Protein AF-A0A9D5IB45-F1 (afdb_monomer_lite)

Structure (mmCIF, N/CA/C/O backbone):
data_AF-A0A9D5IB45-F1
#
_entry.id   AF-A0A9D5IB45-F1
#
loop_
_atom_site.group_PDB
_atom_site.id
_atom_site.type_symbol
_atom_site.label_atom_id
_atom_site.label_alt_id
_atom_site.label_comp_id
_atom_site.label_asym_id
_atom_site.label_entity_id
_atom_site.label_seq_id
_atom_site.pdbx_PDB_ins_code
_atom_site.Cartn_x
_atom_site.Cartn_y
_atom_site.Cartn_z
_atom_site.occupancy
_atom_site.B_iso_or_equiv
_atom_site.auth_seq_id
_atom_site.auth_comp_id
_atom_site.auth_asym_id
_atom_site.auth_atom_id
_atom_site.pdbx_PDB_model_num
ATOM 1 N N . MET A 1 1 ? -1.161 20.428 18.741 1.00 60.25 1 MET A N 1
ATOM 2 C CA . MET A 1 1 ? -1.478 19.067 18.286 1.00 60.25 1 MET A CA 1
ATOM 3 C C . MET A 1 1 ? -0.237 18.503 17.631 1.00 60.25 1 MET A C 1
ATOM 5 O O . MET A 1 1 ? 0.304 19.122 16.720 1.00 60.25 1 MET A O 1
ATOM 9 N N . THR A 1 2 ? 0.281 17.414 18.176 1.00 88.25 2 THR A N 1
ATOM 10 C CA . THR A 1 2 ? 1.472 16.730 17.669 1.00 88.25 2 THR A CA 1
ATOM 11 C C . THR A 1 2 ? 1.077 15.683 16.629 1.00 88.25 2 THR A C 1
ATOM 13 O O . THR A 1 2 ? -0.050 15.193 16.633 1.00 88.25 2 THR A O 1
ATOM 16 N N . ALA A 1 3 ? 2.013 15.290 15.760 1.00 81.81 3 ALA A N 1
ATOM 17 C CA . ALA A 1 3 ? 1.779 14.216 14.789 1.00 81.81 3 ALA A CA 1
ATOM 18 C C . ALA A 1 3 ? 1.334 12.901 15.462 1.00 81.81 3 ALA A C 1
ATOM 20 O O . ALA A 1 3 ? 0.520 12.164 14.917 1.00 81.81 3 ALA A O 1
ATOM 21 N N . LYS A 1 4 ? 1.819 12.640 16.684 1.00 82.81 4 LYS A N 1
ATOM 22 C CA . LYS A 1 4 ? 1.454 11.463 17.481 1.00 82.81 4 LYS A CA 1
ATOM 23 C C . LYS A 1 4 ? 0.012 11.517 17.993 1.00 82.81 4 LYS A C 1
ATOM 25 O O . LYS A 1 4 ? -0.650 10.487 18.040 1.00 82.81 4 LYS A O 1
ATOM 30 N N . GLU A 1 5 ? -0.463 12.698 18.379 1.00 86.19 5 GLU A N 1
ATOM 31 C CA . GLU A 1 5 ? -1.850 12.902 18.819 1.00 86.19 5 GLU A CA 1
ATOM 32 C C . GLU A 1 5 ? -2.821 12.771 17.643 1.00 86.19 5 GLU A C 1
ATOM 34 O O . GLU A 1 5 ? -3.787 12.024 17.745 1.00 86.19 5 GLU A O 1
ATOM 39 N N . ALA A 1 6 ? -2.505 13.392 16.503 1.00 83.94 6 ALA A N 1
ATOM 40 C CA . ALA A 1 6 ? -3.321 13.293 15.293 1.00 83.94 6 ALA A CA 1
ATOM 41 C C . ALA A 1 6 ? -3.414 11.850 14.762 1.00 83.94 6 ALA A C 1
ATOM 43 O O . ALA A 1 6 ? -4.477 11.407 14.335 1.00 83.94 6 ALA A O 1
ATOM 44 N N . LEU A 1 7 ? -2.310 11.094 14.823 1.00 81.25 7 LEU A N 1
ATOM 45 C CA . LEU A 1 7 ? -2.303 9.684 14.433 1.00 81.25 7 LEU A CA 1
ATOM 46 C C . LEU A 1 7 ? -3.177 8.832 15.361 1.00 81.25 7 LEU A C 1
ATOM 48 O O . LEU A 1 7 ? -3.911 7.970 14.889 1.00 81.25 7 LEU A O 1
ATOM 52 N N . ARG A 1 8 ? -3.118 9.082 16.674 1.00 88.12 8 ARG A N 1
ATOM 53 C CA . ARG A 1 8 ? -3.918 8.341 17.653 1.00 88.12 8 ARG A CA 1
ATOM 54 C C . ARG A 1 8 ? -5.411 8.607 17.476 1.00 88.12 8 ARG A C 1
ATOM 56 O O . ARG A 1 8 ? -6.165 7.651 17.381 1.00 88.12 8 ARG A O 1
ATOM 63 N N . GLU A 1 9 ? -5.815 9.868 17.332 1.00 90.06 9 GLU A N 1
ATOM 64 C CA . GLU A 1 9 ? -7.216 10.215 17.050 1.00 90.06 9 GLU A CA 1
ATOM 65 C C . GLU A 1 9 ? -7.720 9.552 15.765 1.00 90.06 9 GLU A C 1
ATOM 67 O O . GLU A 1 9 ? -8.864 9.103 15.699 1.00 90.06 9 GLU A O 1
ATOM 72 N N . ARG A 1 10 ? -6.861 9.448 14.743 1.00 86.62 10 ARG A N 1
ATOM 73 C CA . ARG A 1 10 ? -7.235 8.791 13.494 1.00 86.62 10 ARG A CA 1
ATOM 74 C C . ARG A 1 10 ? -7.443 7.291 13.673 1.00 86.62 10 ARG A C 1
ATOM 76 O O . ARG A 1 10 ? -8.429 6.786 13.151 1.00 86.62 10 ARG A O 1
ATOM 83 N N . ILE A 1 11 ? -6.567 6.613 14.413 1.00 85.88 11 ILE A N 1
ATOM 84 C CA . ILE A 1 11 ? -6.691 5.178 14.713 1.00 85.88 11 ILE A CA 1
ATOM 85 C C . ILE A 1 11 ? -7.944 4.906 15.550 1.00 85.88 11 ILE A C 1
ATOM 87 O O . ILE A 1 11 ? -8.712 4.012 15.215 1.00 85.88 11 ILE A O 1
ATOM 91 N N . ASP A 1 12 ? -8.194 5.718 16.577 1.00 90.44 12 ASP A N 1
ATOM 92 C CA . ASP A 1 12 ? -9.356 5.562 17.461 1.00 90.44 12 ASP A CA 1
ATOM 93 C C . ASP A 1 12 ? -10.693 5.817 16.731 1.00 90.44 12 ASP A C 1
ATOM 95 O O . ASP A 1 12 ? -11.752 5.427 17.219 1.00 90.44 12 ASP A O 1
ATOM 99 N N . SER A 1 13 ? -10.655 6.470 15.562 1.00 92.69 13 SER A N 1
ATOM 100 C CA . SER A 1 13 ? -11.828 6.717 14.713 1.00 92.69 13 SER A CA 1
ATOM 101 C C . SER A 1 13 ? -12.156 5.588 13.732 1.00 92.69 13 SER A C 1
ATOM 103 O O . SER A 1 13 ? -13.189 5.673 13.069 1.00 92.69 13 SER A O 1
ATOM 105 N N . LEU A 1 14 ? -11.288 4.579 13.601 1.00 92.94 14 LEU A N 1
ATOM 106 C CA . LEU A 1 14 ? -11.482 3.484 12.651 1.00 92.94 14 LEU A CA 1
ATOM 107 C C . LEU A 1 14 ? -12.487 2.465 13.183 1.00 92.94 14 LEU A C 1
ATOM 109 O O . LEU A 1 14 ? -12.486 2.104 14.361 1.00 92.94 14 LEU A O 1
ATOM 113 N N . THR A 1 15 ? -13.327 1.969 12.285 1.00 94.31 15 THR A N 1
ATOM 114 C CA . THR A 1 15 ? -14.118 0.762 12.520 1.00 94.31 15 THR A CA 1
ATOM 115 C C . THR A 1 15 ? -13.231 -0.487 12.511 1.00 94.31 15 THR A C 1
ATOM 117 O O . THR A 1 15 ? -12.082 -0.452 12.076 1.00 94.31 15 THR A O 1
ATOM 120 N N . GLU A 1 16 ? -13.765 -1.612 12.989 1.00 90.31 16 GLU A N 1
ATOM 121 C CA . GLU A 1 16 ? -13.049 -2.896 12.986 1.00 90.31 16 GLU A CA 1
ATOM 122 C C . GLU A 1 16 ? -12.673 -3.348 11.563 1.00 90.31 16 GLU A C 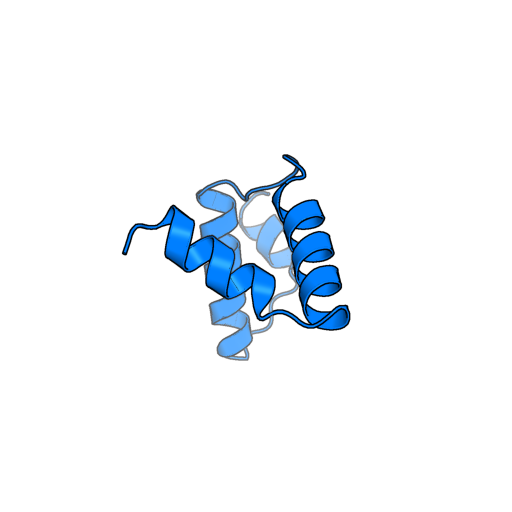1
ATOM 124 O O . GLU A 1 16 ? -11.569 -3.842 11.355 1.00 90.31 16 GLU A O 1
ATOM 129 N N . GLU A 1 17 ? -13.545 -3.097 10.581 1.00 91.75 17 GLU A N 1
ATOM 130 C CA . GLU A 1 17 ? -13.300 -3.372 9.157 1.00 91.75 17 GLU A CA 1
ATOM 131 C C . GLU A 1 17 ? -12.179 -2.483 8.595 1.00 91.75 17 GLU A C 1
ATOM 133 O O . GLU A 1 17 ? -11.204 -2.988 8.050 1.00 91.75 17 GLU A O 1
ATOM 138 N N . GLU A 1 18 ? -12.240 -1.168 8.821 1.00 88.94 18 GLU A N 1
ATOM 139 C CA .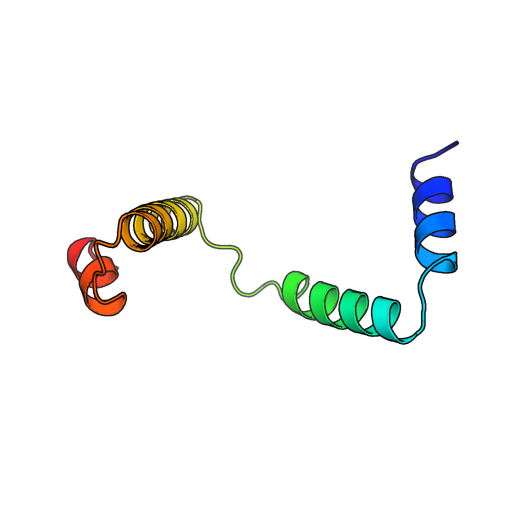 GLU A 1 18 ? -11.191 -0.243 8.364 1.00 88.94 18 GLU A CA 1
ATOM 140 C C . GLU A 1 18 ? -9.837 -0.496 9.048 1.00 88.94 18 GLU A C 1
ATOM 142 O O . GLU A 1 18 ? -8.782 -0.263 8.456 1.00 88.94 18 GLU A O 1
ATOM 147 N N . ALA A 1 19 ? -9.849 -0.948 10.305 1.00 88.62 19 ALA A N 1
ATOM 148 C CA . ALA A 1 19 ? -8.642 -1.328 11.025 1.00 88.62 19 ALA A CA 1
ATOM 149 C C . ALA A 1 19 ? -8.033 -2.623 10.467 1.00 88.62 19 ALA A C 1
ATOM 151 O O . ALA A 1 19 ? -6.810 -2.702 10.357 1.00 88.62 19 ALA A O 1
ATOM 152 N N . ALA A 1 20 ? -8.862 -3.604 10.093 1.00 87.25 20 ALA A N 1
ATOM 153 C CA . ALA A 1 20 ? -8.414 -4.830 9.437 1.00 87.25 20 ALA A CA 1
ATOM 154 C C . ALA A 1 20 ? -7.796 -4.530 8.062 1.00 87.25 20 ALA A C 1
ATOM 156 O O . ALA A 1 20 ? -6.655 -4.914 7.823 1.00 87.25 20 ALA A O 1
ATOM 157 N N . ASP A 1 21 ? -8.469 -3.734 7.227 1.00 86.31 21 ASP A N 1
ATOM 158 C CA . ASP A 1 21 ? -7.945 -3.303 5.923 1.00 86.31 21 ASP A CA 1
ATOM 159 C C . ASP A 1 21 ? -6.605 -2.561 6.054 1.00 86.31 21 ASP A C 1
ATOM 161 O O . ASP A 1 21 ? -5.685 -2.731 5.247 1.00 86.31 21 ASP A O 1
ATOM 165 N N . LEU A 1 22 ? -6.481 -1.710 7.079 1.00 87.62 22 LEU A N 1
ATOM 166 C CA . LEU A 1 22 ? -5.243 -0.990 7.350 1.00 87.62 22 LEU A CA 1
ATOM 167 C C . LEU A 1 22 ? -4.121 -1.937 7.791 1.00 87.62 22 LEU A C 1
ATOM 169 O O . LEU A 1 22 ? -2.980 -1.740 7.378 1.00 87.62 22 LEU A O 1
ATOM 173 N N . LEU A 1 23 ? -4.423 -2.937 8.621 1.00 87.06 23 LEU A N 1
ATOM 174 C CA . LEU A 1 23 ? -3.447 -3.937 9.054 1.00 87.06 23 LEU A CA 1
ATOM 175 C C . LEU A 1 23 ? -2.987 -4.814 7.891 1.00 87.06 23 LEU A C 1
ATOM 177 O O . LEU A 1 23 ? -1.781 -4.960 7.726 1.00 87.06 23 LEU A O 1
ATOM 181 N N . ASP A 1 24 ? -3.902 -5.298 7.053 1.00 84.62 24 ASP A N 1
ATOM 182 C CA . ASP A 1 24 ? -3.580 -6.098 5.864 1.00 84.62 24 ASP A CA 1
ATOM 183 C C . ASP A 1 24 ? -2.668 -5.319 4.910 1.00 84.62 24 ASP A C 1
ATOM 185 O O . ASP A 1 24 ? -1.659 -5.821 4.408 1.00 84.62 24 ASP A O 1
ATOM 189 N N . ARG A 1 25 ? -2.986 -4.040 4.694 1.00 81.00 25 ARG A N 1
ATOM 190 C CA . ARG A 1 25 ? -2.169 -3.158 3.866 1.00 81.00 25 ARG A CA 1
ATOM 191 C C . ARG A 1 25 ? -0.796 -2.895 4.479 1.00 81.00 25 ARG A C 1
ATOM 193 O O . ARG A 1 25 ? 0.191 -2.869 3.749 1.00 81.00 25 ARG A O 1
ATOM 200 N N . LEU A 1 26 ? -0.719 -2.679 5.791 1.00 82.56 26 LEU A N 1
ATOM 201 C CA . LEU A 1 26 ? 0.556 -2.492 6.482 1.00 82.56 26 LEU A CA 1
ATOM 202 C C . LEU A 1 26 ? 1.394 -3.764 6.451 1.00 82.56 26 LEU A C 1
ATOM 204 O O . LEU A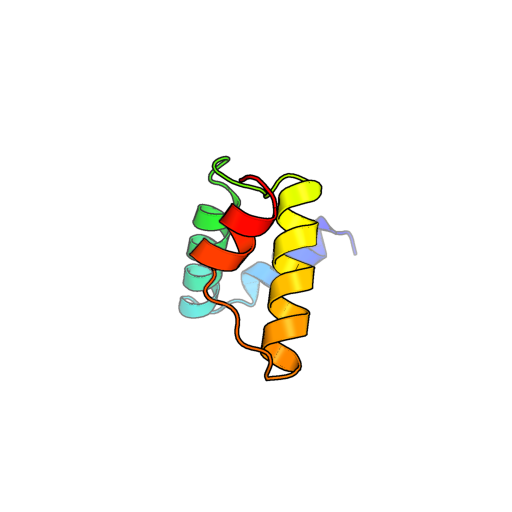 1 26 ? 2.596 -3.661 6.259 1.00 82.56 26 LEU A O 1
ATOM 208 N N . GLU A 1 27 ? 0.788 -4.939 6.605 1.00 78.12 27 GLU A N 1
ATOM 209 C CA . GLU A 1 27 ? 1.478 -6.221 6.483 1.00 78.12 27 GLU A CA 1
ATOM 210 C C . GLU A 1 27 ? 2.100 -6.343 5.089 1.00 78.12 27 GLU A C 1
ATOM 212 O O . GLU A 1 27 ? 3.313 -6.520 4.991 1.00 78.12 27 GLU A O 1
ATOM 217 N N . TRP A 1 28 ? 1.312 -6.080 4.040 1.00 73.25 28 TRP A N 1
ATOM 218 C CA . TRP A 1 28 ? 1.764 -6.065 2.646 1.00 73.25 28 TRP A CA 1
ATOM 219 C C . TRP A 1 28 ? 2.881 -5.045 2.367 1.00 73.25 28 TRP A C 1
ATOM 221 O O . TRP A 1 28 ? 3.855 -5.353 1.682 1.00 73.25 28 TRP A O 1
ATOM 231 N N . GLU A 1 29 ? 2.760 -3.821 2.888 1.00 68.19 29 GLU A N 1
ATOM 232 C CA . GLU A 1 29 ? 3.763 -2.759 2.718 1.00 68.19 29 GLU A CA 1
ATOM 233 C C . GLU A 1 29 ? 5.006 -2.959 3.617 1.00 68.19 29 GLU A C 1
ATOM 235 O O . GLU A 1 29 ? 6.059 -2.385 3.336 1.00 68.19 29 GLU A O 1
ATOM 240 N N . SER A 1 30 ? 4.902 -3.746 4.698 1.00 65.44 30 SER A N 1
ATOM 241 C CA . SER A 1 30 ? 5.984 -4.015 5.665 1.00 65.44 30 SER A CA 1
ATOM 242 C C . SER A 1 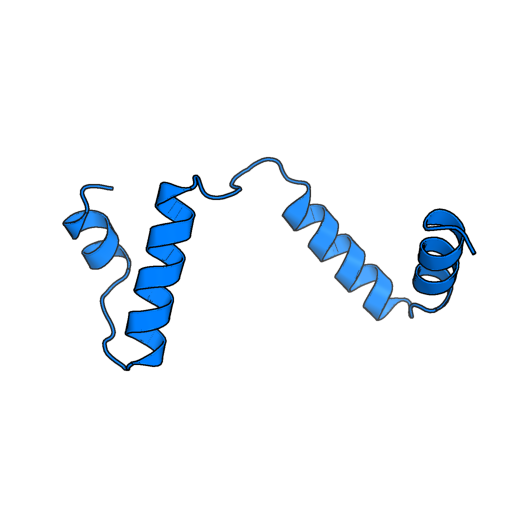30 ? 6.853 -5.217 5.313 1.00 65.44 30 SER A C 1
ATOM 244 O O . SER A 1 30 ? 7.984 -5.314 5.795 1.00 65.44 30 SER A O 1
ATOM 246 N N . THR A 1 31 ? 6.355 -6.124 4.474 1.00 63.53 31 THR A N 1
ATOM 247 C CA . THR A 1 31 ? 7.185 -7.135 3.829 1.00 63.53 31 THR A CA 1
ATOM 248 C C . THR A 1 31 ? 8.236 -6.429 2.970 1.00 63.53 31 THR A C 1
ATOM 250 O O . THR A 1 31 ? 7.918 -5.814 1.961 1.00 63.53 31 THR A O 1
ATOM 253 N N . GLU A 1 32 ? 9.508 -6.505 3.382 1.00 55.38 32 GLU A N 1
ATOM 254 C CA . GLU A 1 32 ? 10.677 -5.927 2.684 1.00 55.38 32 GLU A CA 1
ATOM 255 C C . GLU A 1 32 ? 10.866 -6.439 1.240 1.00 55.38 32 GLU A C 1
ATOM 257 O O . GLU A 1 32 ? 11.720 -5.932 0.506 1.00 55.38 32 GLU A O 1
ATOM 262 N N . GLU A 1 33 ? 10.084 -7.428 0.808 1.00 59.19 33 GLU A N 1
ATOM 263 C CA . GLU A 1 33 ? 10.079 -7.906 -0.567 1.00 59.19 33 GLU A CA 1
ATOM 264 C C . GLU A 1 33 ? 9.290 -6.943 -1.472 1.00 59.19 33 GLU A C 1
ATOM 266 O O . GLU A 1 33 ? 8.067 -6.943 -1.534 1.00 59.19 33 GLU A O 1
ATOM 271 N N . GLU A 1 34 ? 10.070 -6.162 -2.227 1.00 58.47 34 GLU A N 1
ATOM 272 C CA . GLU A 1 34 ? 9.715 -5.553 -3.517 1.00 58.47 34 GLU A CA 1
ATOM 273 C C . GLU A 1 34 ? 9.101 -4.146 -3.505 1.00 58.47 34 GLU A C 1
ATOM 275 O O . GLU A 1 34 ? 8.200 -3.823 -4.278 1.00 58.47 34 GLU A O 1
ATOM 280 N N . CYS A 1 35 ? 9.716 -3.212 -2.770 1.00 64.06 35 CYS A N 1
ATOM 281 C CA . CYS A 1 35 ? 9.740 -1.840 -3.287 1.00 64.06 35 CYS A CA 1
ATOM 282 C C . CYS A 1 35 ? 10.434 -1.853 -4.663 1.00 64.06 35 CYS A C 1
ATOM 284 O O . CYS A 1 35 ? 11.620 -2.199 -4.730 1.00 64.06 35 CYS A O 1
ATOM 286 N N . PRO A 1 36 ? 9.750 -1.477 -5.763 1.00 67.75 36 PRO A N 1
ATOM 287 C CA . PRO A 1 36 ? 10.374 -1.472 -7.071 1.00 67.75 36 PRO A CA 1
ATOM 288 C C . PRO A 1 36 ? 11.577 -0.531 -7.047 1.00 67.75 36 PRO A C 1
ATOM 290 O O . PRO A 1 36 ? 11.511 0.592 -6.539 1.00 67.75 36 PRO A O 1
ATOM 293 N N . THR A 1 37 ? 12.687 -0.976 -7.630 1.00 83.00 37 THR A N 1
ATOM 294 C CA . THR A 1 37 ? 13.826 -0.095 -7.894 1.00 83.00 37 THR A CA 1
ATOM 295 C C . THR A 1 37 ? 13.352 1.149 -8.661 1.00 83.00 37 THR A C 1
ATOM 297 O O . THR A 1 37 ? 12.348 1.089 -9.377 1.00 83.00 37 THR A O 1
ATOM 300 N N . PRO A 1 38 ? 14.076 2.281 -8.610 1.00 82.62 38 PRO A N 1
ATOM 301 C CA . PRO A 1 38 ? 13.703 3.473 -9.377 1.00 82.62 38 PRO A CA 1
ATOM 302 C C . PRO A 1 38 ? 13.470 3.198 -10.873 1.00 82.62 38 PRO A C 1
ATOM 304 O O . PRO A 1 38 ? 12.629 3.839 -11.504 1.00 82.62 38 PRO A O 1
ATOM 307 N N . GLN A 1 39 ? 14.183 2.217 -11.436 1.00 83.12 39 GLN A N 1
ATOM 308 C CA . GLN A 1 39 ? 13.979 1.754 -12.805 1.00 83.12 39 GLN A CA 1
ATOM 309 C C . GLN A 1 39 ? 12.643 1.014 -12.966 1.00 83.12 39 GLN A C 1
ATOM 311 O O . GLN A 1 39 ? 11.866 1.375 -13.844 1.00 83.12 39 GLN A O 1
ATOM 316 N N . GLN A 1 40 ? 12.338 0.042 -12.102 1.00 82.19 40 GLN A N 1
ATOM 317 C CA . GLN A 1 40 ? 11.051 -0.670 -12.100 1.00 82.19 40 GLN A CA 1
ATOM 318 C C . GLN A 1 40 ? 9.865 0.276 -11.873 1.00 82.19 40 GLN A C 1
ATOM 320 O O . GLN A 1 40 ? 8.865 0.186 -12.577 1.00 82.19 40 GLN A O 1
ATOM 325 N N . ALA A 1 41 ? 9.992 1.250 -10.971 1.00 83.31 41 ALA A N 1
ATOM 326 C CA . ALA A 1 41 ? 8.953 2.247 -10.726 1.00 83.31 41 ALA A CA 1
ATOM 327 C C . ALA A 1 41 ? 8.662 3.097 -11.976 1.00 83.31 41 ALA A C 1
ATOM 329 O O . ALA A 1 41 ? 7.504 3.356 -12.307 1.00 83.31 41 ALA A O 1
ATOM 330 N N . ARG A 1 42 ? 9.708 3.490 -12.716 1.00 85.88 42 ARG A N 1
ATOM 331 C CA . ARG A 1 42 ? 9.562 4.213 -13.987 1.00 85.88 42 ARG A CA 1
ATOM 332 C C . ARG A 1 42 ? 8.844 3.372 -15.045 1.00 85.88 42 ARG A C 1
ATOM 334 O O . ARG A 1 42 ? 8.010 3.894 -15.775 1.00 85.88 42 ARG A O 1
ATOM 341 N N . LEU A 1 43 ? 9.143 2.083 -15.108 1.00 84.94 43 LEU A N 1
ATOM 342 C CA . LEU A 1 43 ? 8.536 1.154 -16.060 1.00 84.94 43 LEU A CA 1
ATOM 343 C C . LEU A 1 43 ? 7.059 0.914 -15.778 1.00 84.94 43 LEU A C 1
ATOM 345 O O . LEU A 1 43 ? 6.254 0.930 -16.703 1.00 84.94 43 LEU A O 1
ATOM 349 N N . LEU A 1 44 ? 6.700 0.771 -14.502 1.00 84.56 44 LEU A N 1
ATOM 350 C CA . LEU A 1 44 ? 5.305 0.696 -14.071 1.00 84.56 44 LEU A CA 1
ATOM 351 C C . LEU A 1 44 ? 4.535 1.968 -14.451 1.00 84.56 44 LEU A C 1
ATOM 353 O O . LEU A 1 44 ? 3.401 1.886 -14.918 1.00 84.56 44 LEU A O 1
ATOM 357 N N . ALA A 1 45 ? 5.155 3.144 -14.305 1.00 86.00 45 ALA A N 1
ATOM 358 C CA . ALA A 1 45 ? 4.548 4.407 -14.718 1.00 86.00 45 ALA A CA 1
ATOM 359 C C . ALA A 1 45 ? 4.365 4.506 -16.246 1.00 86.00 45 ALA A C 1
ATOM 361 O O . ALA A 1 45 ? 3.324 4.977 -16.702 1.00 86.00 45 ALA A O 1
ATOM 362 N N . GLU A 1 46 ? 5.343 4.044 -17.033 1.00 85.44 46 GLU A N 1
ATOM 363 C CA . GLU A 1 46 ? 5.263 3.997 -18.502 1.00 85.44 46 GLU A CA 1
ATOM 364 C C . GLU A 1 46 ? 4.153 3.034 -18.968 1.00 85.44 46 GLU A C 1
ATOM 366 O O . GLU A 1 46 ? 3.282 3.442 -19.734 1.00 85.44 46 GLU A O 1
ATOM 371 N N . GLY A 1 47 ? 4.098 1.812 -18.426 1.00 82.50 47 GLY A N 1
ATOM 372 C CA . GLY A 1 47 ? 3.038 0.848 -18.742 1.00 82.50 47 GLY A CA 1
ATOM 373 C C . GLY A 1 47 ? 1.644 1.329 -18.322 1.00 82.50 47 GLY A C 1
ATOM 374 O O . GLY A 1 47 ? 0.666 1.120 -19.040 1.00 82.50 47 GLY A O 1
ATOM 375 N N . LYS A 1 48 ? 1.534 2.053 -17.198 1.00 83.12 48 LYS A N 1
ATOM 376 C CA . LYS A 1 48 ? 0.271 2.684 -16.791 1.00 83.12 48 LYS A CA 1
ATOM 377 C C . LYS A 1 48 ? -0.192 3.748 -17.789 1.00 83.12 48 LYS A C 1
ATOM 379 O O . LYS A 1 48 ? -1.378 3.796 -18.106 1.00 83.12 48 LYS A O 1
ATOM 384 N N . ALA A 1 49 ? 0.717 4.584 -18.287 1.00 84.19 49 ALA A N 1
ATOM 385 C CA . ALA A 1 49 ? 0.379 5.601 -19.279 1.00 84.19 49 ALA A CA 1
ATOM 386 C C . ALA A 1 49 ? -0.081 4.979 -20.611 1.00 84.19 49 ALA A C 1
ATOM 388 O O . ALA A 1 49 ? -1.028 5.472 -21.221 1.00 84.19 49 ALA A O 1
ATOM 389 N N . GLU A 1 50 ? 0.549 3.882 -21.034 1.00 81.25 50 GLU A N 1
ATOM 390 C CA . GLU A 1 50 ? 0.167 3.117 -22.228 1.00 81.25 50 GLU A CA 1
ATOM 391 C C . GLU A 1 50 ? -1.222 2.468 -22.067 1.00 81.25 50 GLU A C 1
ATOM 393 O O . GLU A 1 50 ? -2.079 2.613 -22.944 1.00 81.25 50 GLU A O 1
ATOM 398 N N . PHE A 1 51 ? -1.497 1.859 -20.906 1.00 78.31 51 PHE A N 1
ATOM 399 C CA . PHE A 1 51 ? -2.822 1.332 -20.556 1.00 78.31 51 PHE A CA 1
ATOM 400 C C . PHE A 1 51 ? -3.898 2.427 -20.576 1.00 78.31 51 PHE A C 1
ATOM 402 O O . PHE A 1 51 ? -4.933 2.263 -21.225 1.00 78.31 51 PHE A O 1
ATOM 409 N N . ASP A 1 52 ? -3.648 3.560 -19.910 1.00 80.38 52 ASP A N 1
ATOM 410 C CA . ASP A 1 52 ? -4.590 4.684 -19.833 1.00 80.38 52 ASP A CA 1
ATOM 411 C C . ASP A 1 52 ? -4.850 5.301 -21.229 1.00 80.38 52 ASP A C 1
ATOM 413 O O . ASP A 1 52 ? -5.936 5.819 -21.494 1.00 80.38 52 ASP A O 1
ATOM 417 N N . ALA A 1 53 ? -3.885 5.199 -22.151 1.00 84.38 53 ALA A N 1
ATOM 418 C CA . ALA A 1 53 ? -4.010 5.612 -23.551 1.00 84.38 53 ALA A CA 1
ATOM 419 C C . ALA A 1 53 ? -4.692 4.567 -24.462 1.00 84.38 53 ALA A C 1
ATOM 421 O O . ALA A 1 53 ? -4.862 4.817 -25.659 1.00 84.38 53 ALA A O 1
ATOM 422 N N . GLY A 1 54 ? -5.077 3.398 -23.936 1.00 81.69 54 GLY A N 1
ATOM 423 C CA . GLY A 1 54 ? -5.648 2.290 -24.712 1.00 81.69 54 GLY A CA 1
ATOM 424 C C . GLY A 1 54 ? -4.636 1.578 -25.618 1.00 81.69 54 GLY A C 1
ATOM 425 O O . GLY A 1 54 ? -5.022 0.819 -26.508 1.00 81.69 54 GLY A O 1
ATOM 426 N N . GLN A 1 55 ? -3.344 1.822 -25.407 1.00 73.19 55 GLN A N 1
ATOM 427 C CA . GLN A 1 55 ? -2.233 1.189 -26.103 1.00 73.19 55 GLN A CA 1
ATOM 428 C C . GLN A 1 55 ? -1.775 0.004 -25.253 1.00 73.19 55 GLN A C 1
ATOM 430 O O . GLN A 1 55 ? -0.802 0.083 -24.517 1.00 73.19 55 GLN A O 1
ATOM 435 N N . TYR A 1 56 ? -2.539 -1.087 -25.274 1.00 63.12 56 TYR A N 1
ATOM 436 C CA . TYR A 1 56 ? -2.196 -2.263 -24.480 1.00 63.12 56 TYR A CA 1
ATOM 437 C C . TYR A 1 56 ? -0.963 -2.951 -25.072 1.00 63.12 56 TYR A C 1
ATOM 439 O O . TYR A 1 56 ? -0.973 -3.340 -26.241 1.00 63.12 56 TYR A O 1
ATOM 447 N N . VAL A 1 57 ? 0.070 -3.138 -24.258 1.00 62.12 57 VAL A N 1
ATOM 448 C CA . VAL A 1 57 ? 1.201 -4.024 -24.549 1.00 62.12 57 VAL A CA 1
ATOM 449 C C . VAL A 1 57 ? 1.163 -5.148 -23.529 1.00 62.12 57 VAL A C 1
ATOM 451 O O . VAL A 1 57 ? 0.891 -4.916 -22.350 1.00 62.12 57 VAL A O 1
ATOM 454 N N . ASP A 1 58 ? 1.378 -6.377 -23.988 1.00 74.44 58 ASP A N 1
ATOM 455 C CA . ASP A 1 58 ? 1.588 -7.509 -23.092 1.00 74.44 58 ASP A CA 1
ATOM 456 C C . ASP A 1 58 ? 2.735 -7.161 -22.126 1.00 74.44 58 ASP A C 1
ATOM 458 O O . ASP A 1 58 ? 3.811 -6.738 -22.555 1.00 74.44 58 ASP A O 1
ATOM 462 N N . GLY A 1 59 ? 2.492 -7.297 -20.819 1.00 70.31 59 GLY A N 1
ATOM 463 C CA . GLY A 1 59 ? 3.468 -6.957 -19.786 1.00 70.31 59 GLY A CA 1
ATOM 464 C C . GLY A 1 59 ? 4.770 -7.749 -19.927 1.00 70.31 59 GLY A C 1
ATOM 465 O O . GLY A 1 59 ? 5.846 -7.195 -19.700 1.00 70.31 59 GLY A O 1
ATOM 466 N N . GLU A 1 60 ? 4.703 -9.005 -20.381 1.00 77.31 60 GLU A N 1
ATOM 467 C CA . GLU A 1 60 ? 5.903 -9.804 -20.647 1.00 77.31 60 GLU A CA 1
ATOM 468 C C . GLU A 1 60 ? 6.673 -9.292 -21.871 1.00 77.31 60 GLU A C 1
ATOM 470 O O . GLU A 1 60 ? 7.906 -9.280 -21.879 1.00 77.31 60 GLU A O 1
ATOM 475 N N . GLU A 1 61 ? 5.964 -8.837 -22.905 1.00 76.19 61 GLU A N 1
ATOM 476 C CA . GLU A 1 61 ? 6.570 -8.264 -24.108 1.00 76.19 61 GLU A CA 1
ATOM 477 C C . GLU A 1 61 ? 7.215 -6.900 -23.812 1.00 76.19 61 GLU A C 1
ATOM 479 O O . GLU A 1 61 ? 8.331 -6.629 -24.261 1.00 76.19 61 GLU A O 1
ATOM 484 N N . PHE A 1 62 ? 6.564 -6.079 -22.983 1.00 74.81 62 PHE A N 1
ATOM 485 C CA . PHE A 1 62 ? 7.054 -4.777 -22.530 1.00 74.81 62 PHE A CA 1
ATOM 486 C C . PHE A 1 62 ? 8.352 -4.884 -21.716 1.00 74.81 62 PHE A C 1
ATOM 488 O O . PHE A 1 62 ? 9.279 -4.090 -21.919 1.00 74.81 62 PHE A O 1
ATOM 495 N N . LEU A 1 63 ? 8.431 -5.861 -20.805 1.00 77.00 63 LEU A N 1
ATOM 496 C CA . LEU A 1 63 ? 9.627 -6.115 -19.997 1.00 77.00 63 LEU A CA 1
ATOM 497 C C . LEU A 1 63 ? 10.765 -6.669 -20.864 1.00 77.00 63 LEU A C 1
ATOM 499 O O . LEU A 1 63 ? 11.858 -6.091 -20.882 1.00 77.00 63 LEU A O 1
ATOM 503 N N . ARG A 1 64 ? 10.466 -7.670 -21.706 1.00 78.12 64 ARG A N 1
ATOM 504 C CA . ARG A 1 64 ? 11.428 -8.264 -22.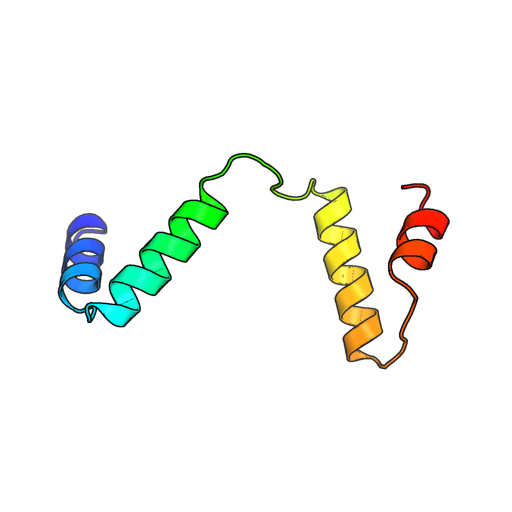646 1.00 78.12 64 ARG A CA 1
ATOM 505 C C . ARG A 1 64 ? 12.024 -7.225 -23.597 1.00 78.12 64 ARG A C 1
ATOM 507 O O . ARG A 1 64 ? 13.233 -7.234 -23.832 1.00 78.12 64 ARG A O 1
ATOM 514 N N . ALA A 1 65 ? 11.212 -6.303 -24.120 1.00 76.88 65 ALA A N 1
ATOM 515 C CA . ALA A 1 65 ? 11.665 -5.228 -25.007 1.00 76.88 65 ALA A CA 1
ATOM 516 C C . ALA A 1 65 ? 12.666 -4.264 -24.340 1.00 76.88 65 ALA A C 1
ATOM 518 O O . ALA A 1 65 ? 13.433 -3.595 -25.034 1.00 76.88 65 ALA A O 1
ATOM 519 N N . ARG A 1 66 ? 12.688 -4.202 -23.003 1.00 73.94 66 ARG A N 1
ATOM 520 C CA . ARG A 1 66 ? 13.593 -3.356 -22.212 1.00 73.94 66 ARG A CA 1
ATOM 521 C C . 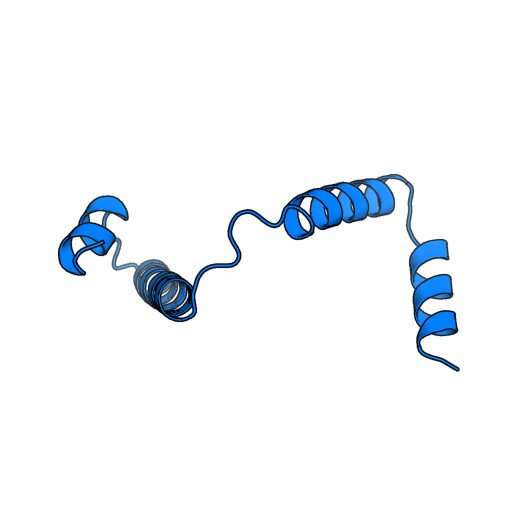ARG A 1 66 ? 14.686 -4.142 -21.475 1.00 73.94 66 ARG A C 1
ATOM 523 O O . ARG A 1 66 ? 15.406 -3.555 -20.669 1.00 73.94 66 ARG A O 1
ATOM 530 N N . GLY A 1 67 ? 14.861 -5.424 -21.806 1.00 75.25 67 GLY A N 1
ATOM 531 C CA . GLY A 1 67 ? 15.967 -6.254 -21.321 1.00 75.25 67 GLY A CA 1
ATOM 532 C C . GLY A 1 67 ? 15.856 -6.662 -19.852 1.00 75.25 67 GLY A C 1
ATOM 533 O O . GLY A 1 67 ? 16.888 -6.845 -19.207 1.00 75.25 67 GLY A O 1
ATOM 534 N N . MET A 1 68 ? 14.628 -6.773 -19.342 1.00 56.88 68 MET A N 1
ATOM 535 C CA . MET A 1 68 ? 14.299 -7.326 -18.023 1.00 56.88 68 MET A CA 1
ATOM 536 C C . MET A 1 68 ? 13.472 -8.590 -18.196 1.00 56.88 68 MET A C 1
ATOM 538 O O . MET A 1 68 ? 13.678 -9.507 -17.377 1.00 56.88 68 MET A O 1
#

Foldseek 3Di:
DDPVVVVVVVQVPDDPVRNVVVVVVCVVVVPPPDPDDPVRVVLVVVQVVCVVVVNHDDPVVSCVVVPD

Radius of gyration: 18.48 Å; chains: 1; bounding box: 30×29×45 Å

pLDDT: mean 79.43, std 9.61, range [55.38, 94.31]

Secondary structure (DSSP, 8-state):
--HHHHHHHHHHT--HHHHHHHHHHHHHHHS-S-PPPHHHHHHHHHHHHHHHTT----HHHHHHHTT-

Sequence (68 aa):
MTAKEALRERIDSLTEEEAADLLDRLEWESTEEECPTPQQARLLAEGKAEFDAGQYVDGEEFLRARGM